Protein AF-A0A1G7JX20-F1 (afdb_monomer_lite)

Secondary structure (DSSP, 8-state):
---TTS--TTTT--EETTEE-EEETTTEEEETTEEEEE----SS---EEEEEEE-SSHHHHHHHHHTTS----TT-EEEEEEEEETTEEEEEEEEE-TT-GGG-EEEEEEEEETTTTEEEEEEE---GGGT----HHHHHHHHHHHH--

Sequence (149 aa):
MLDVRSECPLVDEGTTAGAEVEQSAAGAVRLGNRIPTAICQFFPPVPADLVVSQAEDEADYAELKVTSGAVRQVGNVQTEQEVEVGDLTVLVVRVEYPTNPAAGVDYRARLLDDEALGRVTLKVADAEERDLDYDEQAAAEDLVALLAD

Radius of gyration: 16.7 Å; chains: 1; bounding box: 37×40×38 Å

Organism: NCBI:txid1550231

Structure (mmCIF, N/CA/C/O backbone):
data_AF-A0A1G7JX20-F1
#
_entry.id   AF-A0A1G7JX20-F1
#
loop_
_atom_site.group_PDB
_atom_site.id
_atom_site.type_symbol
_atom_site.label_atom_id
_atom_site.label_alt_id
_atom_site.label_comp_id
_atom_site.label_asym_id
_atom_site.label_entity_id
_atom_site.label_seq_id
_atom_site.pdbx_PDB_ins_code
_atom_site.Cartn_x
_atom_site.Cartn_y
_atom_site.Cartn_z
_atom_site.occupancy
_atom_site.B_iso_or_equiv
_atom_site.auth_seq_id
_atom_site.auth_comp_id
_atom_site.auth_asym_id
_atom_site.auth_atom_id
_atom_site.pdbx_PDB_model_num
ATOM 1 N N . MET A 1 1 ? -3.838 -8.556 -14.649 1.00 30.88 1 MET A N 1
ATOM 2 C CA . MET A 1 1 ? -4.786 -9.385 -13.869 1.00 30.88 1 MET A CA 1
ATOM 3 C C . MET A 1 1 ? -4.032 -10.625 -13.418 1.00 30.88 1 MET A C 1
ATOM 5 O O . MET A 1 1 ? -3.746 -11.474 -14.254 1.00 30.88 1 MET A O 1
ATOM 9 N N . LEU A 1 2 ? -3.611 -10.672 -12.151 1.00 29.61 2 LEU A N 1
ATOM 10 C CA . LEU A 1 2 ? -3.020 -11.875 -11.560 1.00 29.61 2 LEU A CA 1
ATOM 11 C C . LEU A 1 2 ? -4.038 -13.015 -11.697 1.00 29.61 2 LEU A C 1
ATOM 13 O O . LEU A 1 2 ? -5.186 -12.877 -11.278 1.00 29.61 2 LEU A O 1
ATOM 17 N N . ASP A 1 3 ? -3.651 -14.107 -12.353 1.00 32.88 3 ASP A N 1
ATOM 18 C CA . ASP A 1 3 ? -4.482 -15.305 -12.450 1.00 32.88 3 ASP A CA 1
ATOM 19 C C . ASP A 1 3 ? -4.500 -15.980 -11.072 1.00 32.88 3 ASP A C 1
ATOM 21 O O . ASP A 1 3 ? -3.620 -16.765 -10.734 1.00 32.88 3 ASP A O 1
ATOM 25 N N . VAL A 1 4 ? -5.489 -15.628 -10.246 1.00 39.81 4 VAL A N 1
ATOM 26 C CA . VAL A 1 4 ? -5.668 -16.076 -8.847 1.00 39.81 4 VAL A CA 1
ATOM 27 C C 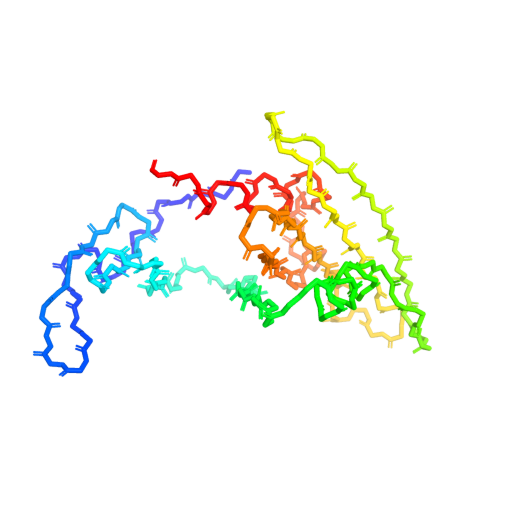. VAL A 1 4 ? -5.989 -17.584 -8.734 1.00 39.81 4 VAL A C 1
ATOM 29 O O . VAL A 1 4 ? -6.444 -18.056 -7.698 1.00 39.81 4 VAL A O 1
ATOM 32 N N . ARG A 1 5 ? -5.817 -18.364 -9.810 1.00 38.81 5 ARG A N 1
ATOM 33 C CA . ARG A 1 5 ? -6.245 -19.769 -9.905 1.00 38.81 5 ARG A CA 1
ATOM 34 C C . ARG A 1 5 ? -5.145 -20.804 -9.705 1.00 38.81 5 ARG A C 1
ATOM 36 O O . ARG A 1 5 ? -5.413 -21.990 -9.879 1.00 38.81 5 ARG A O 1
ATOM 43 N N . SER A 1 6 ? -3.933 -20.425 -9.316 1.00 43.69 6 SER A N 1
ATOM 44 C CA . SER A 1 6 ? -3.041 -21.410 -8.697 1.00 43.69 6 SER A CA 1
ATOM 45 C C . SER A 1 6 ? -3.563 -21.693 -7.288 1.00 43.69 6 SER A C 1
ATOM 47 O O . SER A 1 6 ? -3.338 -20.922 -6.356 1.00 43.69 6 SER A O 1
ATOM 49 N N . GLU A 1 7 ? -4.337 -22.768 -7.178 1.00 47.12 7 GLU A N 1
ATOM 50 C CA . GLU A 1 7 ? -4.983 -23.249 -5.959 1.00 47.12 7 GLU A CA 1
ATOM 51 C C . GLU A 1 7 ? -3.998 -23.207 -4.782 1.00 47.12 7 GLU A C 1
ATOM 53 O O . GLU A 1 7 ? -2.938 -23.837 -4.809 1.00 47.12 7 GLU A O 1
ATOM 58 N N . CYS A 1 8 ? -4.322 -22.412 -3.759 1.00 47.94 8 CYS A N 1
ATOM 59 C CA . CYS A 1 8 ? -3.552 -22.393 -2.524 1.00 47.94 8 CYS A CA 1
ATOM 60 C C . CYS A 1 8 ? -3.518 -23.829 -1.965 1.00 47.94 8 CYS A C 1
ATOM 62 O O . CYS A 1 8 ? -4.576 -24.413 -1.734 1.00 47.94 8 CYS A O 1
ATOM 64 N N . PRO A 1 9 ? -2.335 -24.422 -1.716 1.00 42.28 9 PRO A N 1
ATOM 65 C CA . PRO A 1 9 ? -2.239 -25.811 -1.259 1.00 42.28 9 PRO A CA 1
ATOM 66 C C . PRO A 1 9 ? -2.835 -26.042 0.137 1.00 42.28 9 PRO A C 1
ATOM 68 O O . PRO A 1 9 ? -2.886 -27.182 0.588 1.00 42.28 9 PRO A O 1
ATOM 71 N N . LEU A 1 10 ? -3.256 -24.976 0.826 1.00 42.00 10 LEU A N 1
ATOM 72 C CA . LEU A 1 10 ? -3.906 -25.036 2.130 1.00 42.00 10 LEU A CA 1
ATOM 73 C C . LEU A 1 10 ? -5.423 -24.846 2.071 1.00 42.00 10 LEU A C 1
ATOM 75 O O . LEU A 1 10 ? -6.016 -24.967 3.130 1.00 42.00 10 LEU A O 1
ATOM 79 N N . VAL A 1 11 ? -6.045 -24.643 0.892 1.00 47.44 11 VAL A N 1
ATOM 80 C CA . VAL A 1 11 ? -7.511 -24.446 0.709 1.00 47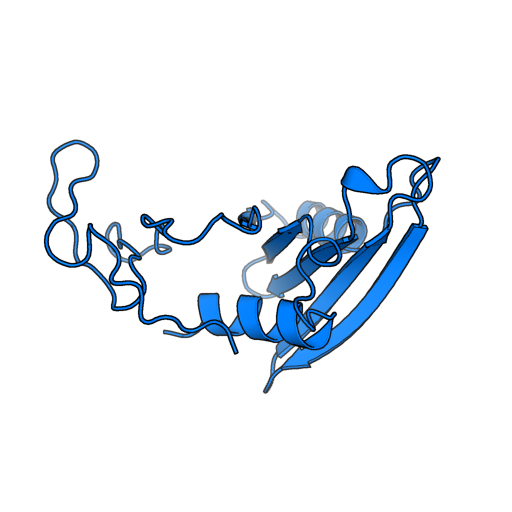.44 11 VAL A CA 1
ATOM 81 C C . VAL A 1 11 ? -8.357 -25.494 1.439 1.00 47.44 11 VAL A C 1
ATOM 83 O O . VAL A 1 11 ? -9.482 -25.206 1.846 1.00 47.44 11 VAL A O 1
ATOM 86 N N . ASP A 1 12 ? -7.805 -26.690 1.643 1.00 48.62 12 ASP A N 1
ATOM 87 C CA . ASP A 1 12 ? -8.524 -27.799 2.254 1.00 48.62 12 ASP A CA 1
ATOM 88 C C . ASP A 1 12 ? -8.232 -27.977 3.759 1.00 48.62 12 ASP A C 1
ATOM 90 O O . ASP A 1 12 ? -9.125 -28.405 4.488 1.00 48.62 12 ASP A O 1
ATOM 94 N N . GLU A 1 13 ? -7.042 -27.618 4.279 1.00 50.50 13 GLU A N 1
ATOM 95 C CA . GLU A 1 13 ? -6.682 -27.833 5.698 1.00 50.50 13 GLU A CA 1
ATOM 96 C C . GLU A 1 13 ? -5.709 -26.769 6.263 1.00 50.50 13 GLU A C 1
ATOM 98 O O . GLU A 1 13 ? -4.596 -26.589 5.770 1.00 50.50 13 GLU A O 1
ATOM 103 N N . GLY A 1 14 ? -6.101 -26.092 7.353 1.00 51.28 14 GLY A N 1
ATOM 104 C CA . GLY A 1 14 ? -5.279 -25.107 8.062 1.00 51.28 14 GLY A CA 1
ATOM 105 C C . GLY A 1 14 ? -5.287 -25.364 9.569 1.00 51.28 14 GLY A C 1
ATOM 106 O O . GLY A 1 14 ? -6.348 -25.504 10.174 1.00 51.28 14 GLY A O 1
ATOM 107 N N . THR A 1 15 ? -4.108 -25.417 10.193 1.00 49.25 15 THR A N 1
ATOM 108 C CA . THR A 1 15 ? -3.970 -25.533 11.655 1.00 49.25 15 THR A CA 1
ATOM 109 C C . THR A 1 15 ? -3.000 -24.487 12.192 1.00 49.25 15 THR A C 1
ATOM 111 O O . THR A 1 15 ? -1.846 -24.449 11.763 1.00 49.25 15 THR A O 1
ATOM 114 N N . THR A 1 16 ? -3.422 -23.704 13.189 1.00 43.41 16 THR A N 1
ATOM 115 C CA . THR A 1 16 ? -2.569 -22.723 13.886 1.00 43.41 16 THR A CA 1
ATOM 116 C C . THR A 1 16 ? -2.454 -23.112 15.354 1.00 43.41 16 THR A C 1
ATOM 118 O O . THR A 1 16 ? -3.460 -23.256 16.041 1.00 43.41 16 THR A O 1
ATOM 121 N N . ALA A 1 17 ? -1.228 -23.319 15.847 1.00 44.72 17 ALA A N 1
ATOM 122 C CA . ALA A 1 17 ? -0.961 -23.756 17.227 1.00 44.72 17 ALA A CA 1
ATOM 123 C C . ALA A 1 17 ? -1.757 -25.010 17.676 1.00 44.72 17 ALA A C 1
ATOM 125 O O . ALA A 1 17 ? -2.041 -25.180 18.860 1.00 44.72 17 ALA A O 1
ATOM 126 N N . GLY A 1 18 ? -2.103 -25.899 16.735 1.00 50.16 18 GLY A N 1
ATOM 127 C CA . GLY A 1 18 ? -2.851 -27.135 16.998 1.00 50.16 18 GLY A CA 1
ATOM 128 C C . GLY A 1 18 ? -4.378 -26.992 17.026 1.00 50.16 18 GLY A C 1
ATOM 129 O O . GLY A 1 18 ? -5.049 -27.970 17.342 1.00 50.16 18 GLY A O 1
ATOM 130 N N . ALA A 1 19 ? -4.927 -25.818 16.699 1.00 46.19 19 ALA A N 1
ATOM 131 C CA . ALA A 1 19 ? -6.363 -25.606 16.519 1.00 46.19 19 ALA A CA 1
ATOM 132 C C . ALA A 1 19 ? -6.731 -25.537 15.028 1.00 46.19 19 ALA A C 1
ATOM 134 O O . ALA A 1 19 ? -6.011 -24.915 14.241 1.00 46.19 19 ALA A O 1
ATOM 135 N N . GLU A 1 20 ? -7.852 -26.163 14.665 1.00 53.62 20 GLU A N 1
ATOM 136 C CA . GLU A 1 20 ? -8.494 -26.005 13.356 1.00 53.62 20 GLU A CA 1
ATOM 137 C C . GLU A 1 20 ? -9.068 -24.593 13.224 1.00 53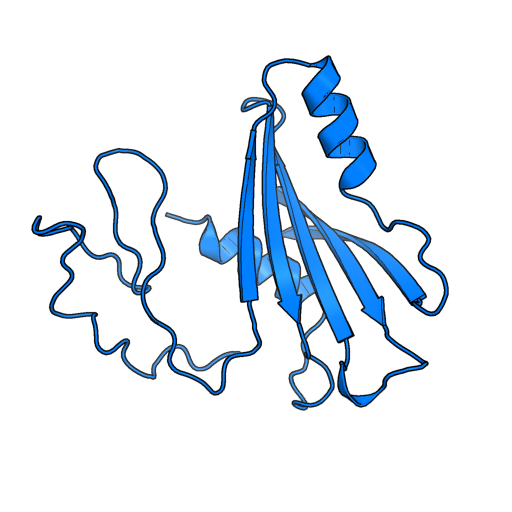.62 20 GLU A C 1
ATOM 139 O O . GLU A 1 20 ? -9.516 -23.987 14.202 1.00 53.62 20 GLU A O 1
ATOM 144 N N . VAL A 1 21 ? -9.034 -24.058 12.012 1.00 56.00 21 VAL A N 1
ATOM 145 C CA . VAL A 1 21 ? -9.370 -22.666 11.726 1.00 56.00 21 VAL A CA 1
ATOM 146 C C . VAL A 1 21 ? -10.203 -22.579 10.452 1.00 56.00 21 VAL A C 1
ATOM 148 O O . VAL A 1 21 ? -9.951 -23.299 9.487 1.00 56.00 21 VAL A O 1
ATOM 151 N N . GLU A 1 22 ? -11.208 -21.700 10.458 1.00 52.94 22 GLU A N 1
ATOM 152 C CA . GLU A 1 22 ? -12.063 -21.472 9.293 1.00 52.94 22 GLU A CA 1
ATOM 153 C C . GLU A 1 22 ? -11.286 -20.737 8.201 1.00 52.94 22 GLU A C 1
ATOM 155 O O . GLU A 1 22 ? -10.664 -19.693 8.439 1.00 52.94 22 GLU A O 1
ATOM 160 N N . GLN A 1 23 ? -11.338 -21.302 6.998 1.00 53.28 23 GLN A N 1
ATOM 161 C CA . GLN A 1 23 ? -10.672 -20.763 5.825 1.00 53.28 23 GLN A CA 1
ATOM 162 C C . GLN A 1 23 ? -11.606 -19.864 5.020 1.00 53.28 23 GLN A C 1
ATOM 164 O O . GLN A 1 23 ? -12.780 -20.187 4.831 1.00 53.28 23 GLN A O 1
ATOM 169 N N . SER A 1 24 ? -11.075 -18.756 4.505 1.00 53.16 24 SER A N 1
ATOM 170 C CA . SER A 1 24 ? -11.730 -17.953 3.473 1.00 53.16 24 SER A CA 1
ATOM 171 C C . SER A 1 24 ? -11.142 -18.245 2.089 1.00 53.16 24 SER A C 1
ATOM 173 O O . SER A 1 24 ? -10.035 -18.770 1.955 1.00 53.16 24 SER A O 1
ATOM 175 N N . ALA A 1 25 ? -11.883 -17.872 1.042 1.00 50.00 25 ALA A N 1
ATOM 176 C CA . ALA A 1 25 ? -11.592 -18.198 -0.358 1.00 50.00 25 ALA A CA 1
ATOM 177 C C . ALA A 1 25 ? -10.218 -17.719 -0.884 1.00 50.00 25 ALA A C 1
ATOM 179 O O . ALA A 1 25 ? -9.813 -18.128 -1.968 1.00 50.00 25 ALA A O 1
ATOM 180 N N . ALA A 1 26 ? -9.497 -16.884 -0.129 1.00 51.84 26 ALA A N 1
ATOM 181 C CA . ALA A 1 26 ? -8.194 -16.327 -0.494 1.00 51.84 26 ALA A CA 1
ATOM 182 C C . ALA A 1 26 ? -7.000 -16.958 0.261 1.00 51.84 26 ALA A C 1
ATOM 184 O O . ALA A 1 26 ? -5.915 -16.382 0.274 1.00 51.84 26 ALA A O 1
ATOM 185 N N . GLY A 1 27 ? -7.174 -18.104 0.935 1.00 50.19 27 GLY A N 1
ATOM 186 C CA . GLY A 1 27 ? -6.114 -18.675 1.784 1.00 50.19 27 GLY A CA 1
ATOM 187 C C . GLY A 1 27 ? -5.873 -17.850 3.054 1.00 50.19 27 GLY A C 1
ATOM 188 O O . GLY A 1 27 ? -4.782 -17.858 3.624 1.00 50.19 27 GLY A O 1
ATOM 189 N N . ALA A 1 28 ? -6.889 -17.100 3.485 1.00 52.78 28 ALA A N 1
ATOM 190 C CA . ALA A 1 28 ? -6.894 -16.387 4.749 1.00 52.78 28 ALA A CA 1
ATOM 191 C C . ALA A 1 28 ? -7.552 -17.245 5.831 1.00 52.78 28 ALA A C 1
ATOM 193 O O . ALA A 1 28 ? -8.531 -17.953 5.607 1.00 52.78 28 ALA A O 1
ATOM 194 N N . VAL A 1 29 ? -6.994 -17.153 7.027 1.00 49.19 29 VAL A N 1
ATOM 195 C CA . VAL A 1 29 ? -7.373 -17.917 8.203 1.00 49.19 29 VAL A CA 1
ATOM 196 C C . VAL A 1 29 ? -7.842 -16.937 9.271 1.00 49.19 29 VAL A C 1
ATOM 198 O O . VAL A 1 29 ? -7.104 -16.019 9.636 1.00 49.19 29 VAL A O 1
ATOM 201 N N . ARG A 1 30 ? -9.058 -17.112 9.798 1.00 45.41 30 ARG A N 1
ATOM 202 C CA . ARG A 1 30 ? -9.580 -16.270 10.890 1.00 45.41 30 ARG A CA 1
ATOM 203 C C . ARG A 1 30 ? -9.343 -16.912 12.261 1.00 45.41 30 ARG A C 1
ATOM 205 O O . ARG A 1 30 ? -9.646 -18.081 12.479 1.00 45.41 30 ARG A O 1
ATOM 212 N N . LEU A 1 31 ? -8.840 -16.118 13.210 1.00 45.31 31 LEU A N 1
ATOM 213 C CA . LEU A 1 31 ? -8.732 -16.470 14.631 1.00 45.31 31 LEU A CA 1
ATOM 214 C C . LEU A 1 31 ? -9.847 -15.752 15.410 1.00 45.31 31 LEU A C 1
ATOM 216 O O . LEU A 1 31 ? -9.668 -14.645 15.920 1.00 45.31 31 LEU A O 1
ATOM 220 N N . GLY A 1 32 ? -11.029 -16.370 15.492 1.00 55.31 32 GLY A N 1
ATOM 221 C CA . GLY A 1 32 ? -12.217 -15.734 16.080 1.00 55.31 32 GLY A CA 1
ATOM 222 C C . GLY A 1 32 ? -12.692 -14.509 15.277 1.00 55.31 32 GLY A C 1
ATOM 223 O O . GLY A 1 32 ? -12.587 -14.490 14.057 1.00 55.31 32 GLY A O 1
ATOM 224 N N . ASN A 1 33 ? -13.201 -13.468 15.955 1.00 49.16 33 ASN A N 1
ATOM 225 C CA . ASN A 1 33 ? -13.751 -12.249 15.322 1.00 49.16 33 ASN A CA 1
ATOM 226 C C . ASN A 1 33 ? -12.706 -11.149 15.025 1.00 49.16 33 ASN A C 1
ATOM 228 O O . ASN A 1 33 ? -13.067 -9.976 14.941 1.00 49.16 33 ASN A O 1
ATOM 232 N N . ARG A 1 34 ? -11.407 -11.460 14.942 1.00 44.94 34 ARG A N 1
ATOM 233 C CA . ARG A 1 34 ? -10.371 -10.450 14.656 1.00 44.94 34 ARG A CA 1
ATOM 234 C C . ARG A 1 34 ? -9.456 -10.896 13.514 1.00 44.94 34 ARG A C 1
ATOM 236 O O . ARG A 1 34 ? -9.114 -12.068 13.444 1.00 44.94 34 ARG A O 1
ATOM 243 N N . ILE A 1 35 ? -9.145 -9.910 12.660 1.00 41.22 35 ILE A N 1
ATOM 244 C CA . ILE A 1 35 ? -8.226 -9.812 11.503 1.00 41.22 35 ILE A CA 1
ATOM 245 C C . ILE A 1 35 ? -7.753 -11.151 10.882 1.00 41.22 35 ILE A C 1
ATOM 247 O O . ILE A 1 35 ? -7.089 -11.937 11.559 1.00 41.22 35 ILE A O 1
ATOM 251 N N . PRO A 1 36 ? -8.006 -11.400 9.579 1.00 50.72 36 PRO A N 1
ATOM 252 C CA . PRO A 1 36 ? -7.525 -12.605 8.904 1.00 50.72 36 PRO A CA 1
ATOM 253 C C . PRO A 1 36 ? -5.987 -12.662 8.837 1.00 50.72 36 PRO A C 1
ATOM 255 O O . PRO A 1 36 ? -5.326 -11.687 8.491 1.00 50.72 36 PRO A O 1
ATOM 258 N N . THR A 1 37 ? -5.414 -13.829 9.138 1.00 46.25 37 THR A N 1
ATOM 259 C CA . THR A 1 37 ? -4.013 -14.176 8.849 1.00 46.25 37 THR A CA 1
ATOM 260 C C . THR A 1 37 ? -3.956 -14.831 7.470 1.00 46.25 37 THR A C 1
ATOM 262 O O . THR A 1 37 ? -4.542 -15.892 7.286 1.00 46.25 37 THR A O 1
ATOM 265 N N . ALA A 1 38 ? -3.275 -14.235 6.491 1.00 48.56 38 ALA A N 1
ATOM 266 C CA . ALA A 1 38 ? -3.087 -14.857 5.178 1.00 48.56 38 ALA A CA 1
ATOM 267 C C . ALA A 1 38 ? -2.010 -15.954 5.251 1.00 48.56 38 ALA A C 1
ATOM 269 O O . ALA A 1 38 ? -0.872 -15.678 5.629 1.00 48.56 38 ALA A O 1
ATOM 270 N N . ILE A 1 39 ? -2.354 -17.195 4.895 1.00 53.97 39 ILE A N 1
ATOM 271 C CA . ILE A 1 39 ? -1.413 -18.316 4.793 1.00 53.97 39 ILE A CA 1
ATOM 272 C C . ILE A 1 39 ? -1.638 -19.015 3.451 1.00 53.97 39 ILE A C 1
ATOM 274 O O . ILE A 1 39 ? -2.304 -20.038 3.387 1.00 53.97 39 ILE A O 1
ATOM 278 N N . CYS A 1 40 ? -1.071 -18.460 2.376 1.00 44.50 40 CYS A N 1
ATOM 279 C CA . CYS A 1 40 ? -0.685 -19.217 1.181 1.00 44.50 40 CYS A CA 1
ATOM 280 C C . CYS A 1 40 ? 0.056 -18.338 0.165 1.00 44.50 40 CYS A C 1
ATOM 282 O O . CYS A 1 40 ? -0.530 -17.468 -0.470 1.00 44.50 40 CYS A O 1
ATOM 284 N N . GLN A 1 41 ? 1.346 -18.618 -0.027 1.00 41.12 41 GLN A N 1
ATOM 285 C CA . GLN A 1 41 ? 2.137 -18.152 -1.167 1.00 41.12 41 GLN A CA 1
ATOM 286 C C . GLN A 1 41 ? 2.173 -19.252 -2.231 1.00 41.12 41 GLN A C 1
ATOM 288 O O . GLN A 1 41 ? 2.684 -20.334 -1.949 1.00 41.12 41 GLN A O 1
ATOM 293 N N . PHE A 1 42 ? 1.694 -18.976 -3.450 1.00 36.53 42 PHE A N 1
ATOM 294 C CA . PHE A 1 42 ? 2.035 -19.777 -4.633 1.00 36.53 42 PHE A CA 1
ATOM 295 C C . PHE A 1 42 ? 1.974 -18.963 -5.938 1.00 36.53 42 PHE A C 1
ATOM 297 O O . PHE A 1 42 ? 1.037 -19.058 -6.704 1.00 36.53 42 PHE A O 1
ATOM 304 N N . PHE A 1 43 ? 3.013 -18.168 -6.173 1.00 39.84 43 PHE A N 1
ATOM 305 C CA . PHE A 1 43 ? 3.597 -17.721 -7.457 1.00 39.84 43 PHE A CA 1
ATOM 306 C C . PHE A 1 43 ? 5.041 -17.301 -7.114 1.00 39.84 43 PHE A C 1
ATOM 308 O O . PHE A 1 43 ? 5.280 -17.159 -5.915 1.00 39.84 43 PHE A O 1
ATOM 315 N N . PRO A 1 44 ? 6.034 -17.167 -8.029 1.00 39.12 44 PRO A N 1
ATOM 316 C CA . PRO A 1 44 ? 7.365 -16.697 -7.615 1.00 39.12 44 PRO A CA 1
ATOM 317 C C . PRO A 1 44 ? 7.148 -15.319 -6.983 1.00 39.12 44 PRO A C 1
ATOM 319 O O . PRO A 1 44 ? 6.813 -14.394 -7.723 1.00 39.12 44 PRO A O 1
ATOM 322 N N . PRO A 1 45 ? 7.126 -15.203 -5.641 1.00 52.22 45 PRO A N 1
ATOM 323 C CA . PRO A 1 45 ? 6.223 -14.241 -5.046 1.00 52.22 45 PRO A CA 1
ATOM 324 C C . PRO A 1 45 ? 6.834 -12.884 -5.309 1.00 52.22 45 PRO A C 1
ATOM 326 O O . PRO A 1 45 ? 7.992 -12.666 -4.960 1.00 52.22 45 PRO A O 1
ATOM 329 N N . VAL A 1 46 ? 6.066 -11.993 -5.932 1.00 54.84 46 VAL A N 1
ATOM 330 C CA . VAL A 1 46 ? 6.298 -10.568 -5.729 1.00 54.84 46 VAL A CA 1
ATOM 331 C C . VAL A 1 46 ? 6.232 -10.412 -4.209 1.00 54.84 46 VAL A C 1
ATOM 333 O O . VAL A 1 46 ? 5.182 -10.727 -3.637 1.00 54.84 46 VAL A O 1
ATOM 336 N N . PRO A 1 47 ? 7.354 -10.132 -3.522 1.00 65.88 47 PRO A N 1
ATOM 337 C CA . PRO A 1 47 ? 7.364 -10.155 -2.075 1.00 65.88 47 PRO A CA 1
ATOM 338 C C . PRO A 1 47 ? 6.412 -9.064 -1.602 1.00 65.88 47 PRO A C 1
ATOM 340 O O . PRO A 1 47 ? 6.663 -7.876 -1.815 1.00 65.88 47 PRO A O 1
ATOM 343 N N . ALA A 1 48 ? 5.293 -9.496 -1.025 1.00 70.19 48 ALA A N 1
ATOM 344 C CA . ALA A 1 48 ? 4.258 -8.616 -0.534 1.00 70.19 48 ALA A CA 1
ATOM 345 C C . ALA A 1 48 ? 4.120 -8.768 0.979 1.00 70.19 48 ALA A C 1
ATOM 347 O O . ALA A 1 48 ? 3.956 -9.880 1.483 1.00 70.19 48 ALA A O 1
ATOM 348 N N . ASP A 1 49 ? 4.170 -7.643 1.688 1.00 74.00 49 ASP A N 1
ATOM 349 C CA . ASP A 1 49 ? 4.012 -7.579 3.138 1.00 74.00 49 ASP A CA 1
ATOM 350 C C . ASP A 1 49 ? 2.781 -6.739 3.480 1.00 74.00 49 ASP A C 1
ATOM 352 O O . ASP A 1 49 ? 2.702 -5.567 3.102 1.00 74.00 49 ASP A O 1
ATOM 356 N N . LEU A 1 50 ? 1.857 -7.308 4.257 1.00 74.81 50 LEU A N 1
ATOM 357 C CA . LEU A 1 50 ? 0.741 -6.572 4.847 1.00 74.81 50 LEU A CA 1
ATOM 358 C C . LEU A 1 50 ? 1.051 -6.264 6.315 1.00 74.81 50 LEU A C 1
ATOM 360 O O . LEU A 1 50 ? 1.296 -7.163 7.118 1.00 74.81 50 LEU A O 1
ATOM 364 N N . VAL A 1 51 ? 1.037 -4.984 6.675 1.00 77.56 51 VAL A N 1
ATOM 365 C CA . VAL A 1 51 ? 1.336 -4.510 8.029 1.00 77.56 51 VAL A CA 1
ATOM 366 C C . VAL A 1 51 ? 0.172 -3.682 8.546 1.00 77.56 51 VAL A C 1
ATOM 368 O O . VAL A 1 51 ? -0.218 -2.699 7.921 1.00 77.56 51 VAL A O 1
ATOM 371 N N . VAL A 1 52 ? -0.332 -4.042 9.724 1.00 78.94 52 VAL A N 1
ATOM 372 C CA . VAL A 1 52 ? -1.326 -3.258 10.461 1.00 78.94 52 VAL A CA 1
ATOM 373 C C . VAL A 1 52 ? -0.626 -2.559 11.622 1.00 78.94 52 VAL A C 1
ATOM 375 O O . VAL A 1 52 ? 0.108 -3.183 12.386 1.00 78.94 52 VAL A O 1
ATOM 378 N N . SER A 1 53 ? -0.814 -1.250 11.734 1.00 78.88 53 SER A N 1
ATOM 379 C CA . SER A 1 53 ? -0.328 -0.423 12.839 1.00 78.88 53 SER A CA 1
ATOM 380 C C . SER A 1 53 ? -1.523 0.247 13.505 1.00 78.88 53 SER A C 1
ATOM 382 O O . SER A 1 53 ? -2.373 0.794 12.810 1.00 78.88 53 SER A O 1
ATOM 384 N N . GLN A 1 54 ? -1.583 0.216 14.831 1.00 77.50 54 GLN A N 1
ATOM 385 C CA . GLN A 1 54 ? -2.616 0.888 15.615 1.00 77.50 54 GLN A CA 1
ATOM 386 C C . GLN A 1 54 ? -1.932 1.830 16.601 1.00 77.50 54 GLN A C 1
ATOM 388 O O . GLN A 1 54 ? -0.964 1.427 17.246 1.00 77.50 54 GLN A O 1
ATOM 393 N N . ALA A 1 55 ? -2.403 3.070 16.675 1.00 77.00 55 ALA A N 1
ATOM 394 C CA . ALA A 1 55 ? -1.933 4.044 17.650 1.00 77.00 55 ALA A CA 1
ATOM 395 C C . ALA A 1 55 ? -2.615 3.846 19.010 1.00 77.00 55 ALA A C 1
ATOM 397 O O . ALA A 1 55 ? -3.764 3.402 19.074 1.00 77.00 55 ALA A O 1
ATOM 398 N N . GLU A 1 56 ? -1.915 4.184 20.097 1.00 79.75 56 GLU A N 1
ATOM 399 C CA . GLU A 1 56 ? -2.493 4.148 21.446 1.00 79.75 56 GLU A CA 1
ATOM 400 C C . GLU A 1 56 ? -3.390 5.370 21.704 1.00 79.75 56 GLU A C 1
ATOM 402 O O . GLU A 1 56 ? -4.379 5.272 22.434 1.00 79.75 56 GLU A O 1
ATOM 407 N N . ASP A 1 57 ? -3.069 6.503 21.071 1.00 83.06 57 ASP A N 1
ATOM 408 C CA . ASP A 1 57 ? -3.809 7.758 21.167 1.00 83.06 57 ASP A CA 1
ATOM 409 C C . ASP A 1 57 ? -3.711 8.626 19.890 1.00 83.06 57 ASP A C 1
ATOM 411 O O . ASP A 1 57 ? -3.129 8.246 18.872 1.00 83.06 57 ASP A O 1
ATOM 415 N N . GLU A 1 58 ? -4.324 9.813 19.922 1.00 89.75 58 GLU A N 1
ATOM 416 C CA . GLU A 1 58 ? -4.335 10.752 18.792 1.00 89.75 58 GLU A CA 1
ATOM 417 C C . GLU A 1 58 ? -2.944 11.305 18.436 1.00 89.75 58 GLU A C 1
ATOM 419 O O . GLU A 1 58 ? -2.701 11.646 17.275 1.00 89.75 58 GLU A O 1
ATOM 424 N N . ALA A 1 59 ? -2.032 11.419 19.407 1.00 93.25 59 ALA A N 1
ATOM 425 C CA . ALA A 1 59 ? -0.688 11.931 19.166 1.00 93.25 59 ALA A CA 1
ATOM 426 C C . ALA A 1 59 ? 0.152 10.889 18.417 1.00 93.25 59 ALA A C 1
ATOM 428 O O . ALA A 1 59 ? 0.770 11.214 17.400 1.00 93.25 59 ALA A O 1
ATOM 429 N N . ASP A 1 60 ? 0.081 9.633 18.854 1.00 82.00 60 ASP A N 1
ATOM 430 C CA . ASP A 1 60 ? 0.684 8.495 18.160 1.00 82.00 60 ASP A CA 1
ATOM 431 C C . ASP A 1 60 ? 0.085 8.318 16.757 1.00 82.00 60 ASP A C 1
ATOM 433 O O . ASP A 1 60 ? 0.788 8.029 15.783 1.00 82.00 60 ASP A O 1
ATOM 437 N N . TYR A 1 61 ? -1.221 8.551 16.612 1.00 86.56 61 TYR A N 1
ATOM 438 C CA . TYR A 1 61 ? -1.877 8.472 15.313 1.00 86.56 61 TYR A CA 1
ATOM 439 C C . TYR A 1 61 ? -1.418 9.581 14.361 1.00 86.56 61 TYR A C 1
ATOM 441 O O . TYR A 1 61 ? -1.187 9.331 13.174 1.00 86.56 61 TYR A O 1
ATOM 449 N N . ALA A 1 62 ? -1.205 10.800 14.863 1.00 90.88 62 ALA A N 1
ATOM 450 C CA . ALA A 1 62 ? -0.627 11.880 14.070 1.00 90.88 62 ALA A CA 1
ATOM 451 C C . ALA A 1 62 ? 0.784 11.524 13.563 1.00 90.88 62 ALA A C 1
ATOM 453 O O . ALA A 1 62 ? 1.113 11.818 12.410 1.00 90.88 62 ALA A O 1
ATOM 454 N N . GLU A 1 63 ? 1.598 10.834 14.369 1.00 88.75 63 GLU A N 1
ATOM 455 C CA . GLU A 1 63 ? 2.902 10.320 13.933 1.00 88.75 63 GLU A CA 1
ATOM 456 C C . GLU A 1 63 ? 2.759 9.237 12.847 1.00 88.75 63 GLU A C 1
ATOM 458 O O . GLU A 1 63 ? 3.469 9.264 11.831 1.00 88.75 63 GLU A O 1
ATOM 463 N N . LEU A 1 64 ? 1.797 8.319 12.990 1.00 82.81 64 LEU A N 1
ATOM 464 C CA . LEU A 1 64 ? 1.491 7.331 11.950 1.00 82.81 64 LEU A CA 1
ATOM 465 C C . LEU A 1 64 ? 1.094 7.995 10.626 1.00 82.81 64 LEU A C 1
ATOM 467 O O . LEU A 1 64 ? 1.583 7.572 9.574 1.00 82.81 64 LEU A O 1
ATOM 471 N N . LYS A 1 65 ? 0.270 9.051 10.653 1.00 87.25 65 LYS A N 1
ATOM 472 C CA . LYS A 1 65 ? -0.090 9.820 9.449 1.00 87.25 65 LYS A CA 1
ATOM 473 C C . LYS A 1 65 ? 1.143 10.425 8.782 1.00 87.25 65 LYS A C 1
ATOM 475 O O . LYS A 1 65 ? 1.363 10.206 7.594 1.00 87.25 65 LYS A O 1
ATOM 480 N N . VAL A 1 66 ? 1.994 11.111 9.547 1.00 88.75 66 VAL A N 1
ATOM 481 C CA . VAL A 1 66 ? 3.214 11.753 9.021 1.00 88.75 66 VAL A CA 1
ATOM 482 C C . VAL A 1 66 ? 4.174 10.731 8.404 1.00 88.75 66 VAL A C 1
ATOM 484 O O . VAL A 1 66 ? 4.756 10.979 7.351 1.00 88.75 66 VAL A O 1
ATOM 487 N N . THR A 1 67 ? 4.317 9.555 9.016 1.00 86.94 67 THR A N 1
ATOM 488 C CA . THR A 1 67 ? 5.214 8.492 8.523 1.00 86.94 67 THR A CA 1
ATOM 489 C C . THR A 1 67 ? 4.625 7.655 7.380 1.00 86.94 67 THR A C 1
ATOM 491 O O . THR A 1 67 ? 5.278 6.729 6.885 1.00 86.94 67 THR A O 1
ATOM 494 N N . SER A 1 68 ? 3.399 7.957 6.944 1.00 85.94 68 SER A N 1
ATOM 495 C CA . SER A 1 68 ? 2.740 7.260 5.834 1.00 85.94 68 SER A CA 1
ATOM 496 C C . SER A 1 68 ? 3.153 7.787 4.459 1.00 85.94 68 SER A C 1
ATOM 498 O O . SER A 1 68 ? 3.060 7.043 3.489 1.00 85.94 68 SER A O 1
ATOM 500 N N . GLY A 1 69 ? 3.671 9.010 4.364 1.00 88.25 69 GLY A N 1
ATOM 501 C CA . GLY A 1 69 ? 4.183 9.567 3.109 1.00 88.25 69 GLY A CA 1
ATOM 502 C C . GLY A 1 69 ? 5.481 8.922 2.614 1.00 88.25 69 GLY A C 1
ATOM 503 O O . GLY A 1 69 ? 6.019 7.960 3.186 1.00 88.25 69 GLY A O 1
ATOM 504 N N . ALA A 1 70 ? 6.001 9.472 1.524 1.00 86.19 70 ALA A N 1
ATOM 505 C CA . ALA A 1 70 ? 7.368 9.265 1.095 1.00 86.19 70 ALA A CA 1
ATOM 506 C C . ALA A 1 70 ? 8.302 9.948 2.087 1.00 86.19 70 ALA A C 1
ATOM 508 O O . ALA A 1 70 ? 8.086 11.052 2.588 1.00 86.19 70 ALA A O 1
ATOM 509 N N . VAL A 1 71 ? 9.403 9.265 2.360 1.00 84.56 71 VAL A N 1
ATOM 510 C CA . VAL A 1 71 ? 10.427 9.766 3.265 1.00 84.56 71 VAL A CA 1
ATOM 511 C C . VAL A 1 71 ? 11.694 9.906 2.461 1.00 84.56 71 VAL A C 1
ATOM 513 O O . VAL A 1 71 ? 12.133 8.963 1.805 1.00 84.56 71 VAL A O 1
ATOM 516 N N . ARG A 1 72 ? 12.315 11.085 2.522 1.00 80.69 72 ARG A N 1
ATOM 517 C CA . ARG A 1 72 ? 13.571 11.329 1.818 1.00 80.69 72 ARG A CA 1
ATOM 518 C C . ARG A 1 72 ? 14.625 10.313 2.263 1.00 80.69 72 ARG A C 1
ATOM 520 O O . ARG A 1 72 ? 15.099 10.355 3.396 1.00 80.69 72 ARG A O 1
ATOM 527 N N . GLN A 1 73 ? 15.031 9.449 1.340 1.00 77.75 73 GLN A N 1
ATOM 528 C CA . GLN A 1 73 ? 16.085 8.459 1.538 1.00 77.75 73 GLN A CA 1
ATOM 529 C C . GLN A 1 73 ? 17.191 8.687 0.512 1.00 77.75 73 GLN A C 1
ATOM 531 O O . GLN A 1 73 ? 16.933 8.870 -0.675 1.00 77.75 73 GLN A O 1
ATOM 536 N N . VAL A 1 74 ? 18.441 8.728 0.975 1.00 81.94 74 VAL A N 1
ATOM 537 C CA . VAL A 1 74 ? 19.594 8.949 0.095 1.00 81.94 74 VAL A CA 1
ATOM 538 C C . VAL A 1 74 ? 19.742 7.754 -0.843 1.00 81.94 74 VAL A C 1
ATOM 540 O O . VAL A 1 74 ? 19.862 6.628 -0.377 1.00 81.94 74 VAL A O 1
ATOM 543 N N . GLY A 1 75 ? 19.772 8.015 -2.151 1.00 81.94 75 GLY A N 1
ATOM 544 C CA . GLY A 1 75 ? 19.981 6.989 -3.179 1.00 81.94 75 GLY A CA 1
ATOM 545 C C . GLY A 1 75 ? 18.705 6.396 -3.779 1.00 81.94 75 GLY A C 1
ATOM 546 O O . GLY A 1 75 ? 18.819 5.710 -4.789 1.00 81.94 75 GLY A O 1
ATOM 547 N N . ASN A 1 76 ? 17.529 6.718 -3.231 1.00 86.19 76 ASN A N 1
ATOM 548 C CA . ASN A 1 76 ? 16.232 6.251 -3.728 1.00 86.19 76 ASN A CA 1
ATOM 549 C C . ASN A 1 76 ? 15.420 7.436 -4.264 1.00 86.19 76 ASN A C 1
ATOM 551 O O . ASN A 1 76 ? 15.538 8.555 -3.754 1.00 86.19 76 ASN A O 1
ATOM 555 N N . VAL A 1 77 ? 14.571 7.189 -5.256 1.00 89.94 77 VAL A N 1
ATOM 556 C CA . VAL A 1 77 ? 13.575 8.161 -5.729 1.00 89.94 77 VAL A CA 1
ATOM 557 C C . VAL A 1 77 ? 12.218 7.702 -5.219 1.00 89.94 77 VAL A C 1
ATOM 559 O O . VAL A 1 77 ? 11.878 6.536 -5.364 1.00 89.94 77 VAL A O 1
ATOM 562 N N . GLN A 1 78 ? 11.469 8.594 -4.570 1.00 92.62 78 GLN A N 1
ATOM 563 C CA . GLN A 1 78 ? 10.135 8.280 -4.063 1.00 92.62 78 GLN A CA 1
ATOM 564 C C . GLN A 1 78 ? 9.122 9.284 -4.596 1.00 92.62 78 GLN A C 1
ATOM 566 O O . GLN A 1 78 ? 9.384 10.489 -4.568 1.00 92.62 78 GLN A O 1
ATOM 571 N N . THR A 1 79 ? 7.978 8.786 -5.046 1.00 93.00 79 THR A N 1
ATOM 572 C CA . THR A 1 79 ? 6.811 9.590 -5.416 1.00 93.00 79 THR A CA 1
ATOM 573 C C . THR A 1 79 ? 5.621 9.183 -4.562 1.00 93.00 79 THR A C 1
ATOM 575 O O . THR A 1 79 ? 5.529 8.043 -4.110 1.00 93.00 79 THR A O 1
ATOM 578 N N . GLU A 1 80 ? 4.734 10.140 -4.306 1.00 95.25 80 GLU A N 1
ATOM 579 C CA . GLU A 1 80 ? 3.508 9.942 -3.536 1.00 95.25 80 GLU A CA 1
ATOM 580 C C . GLU A 1 80 ? 2.307 10.245 -4.418 1.00 95.25 80 GLU A C 1
ATOM 582 O O . GLU A 1 80 ? 2.320 11.234 -5.158 1.00 95.25 80 GLU A O 1
ATOM 587 N N . GLN A 1 81 ? 1.268 9.426 -4.300 1.00 96.38 81 GLN A N 1
ATOM 588 C CA . GLN A 1 81 ? -0.002 9.641 -4.968 1.00 96.38 81 GLN A CA 1
ATOM 589 C C . GLN A 1 81 ? -1.151 9.160 -4.084 1.00 96.38 81 GLN A C 1
ATOM 591 O O . GLN A 1 81 ? -1.118 8.052 -3.556 1.00 96.38 81 GLN A O 1
ATOM 596 N N . GLU A 1 82 ? -2.181 9.987 -3.942 1.00 96.75 82 GLU A N 1
ATOM 597 C CA . GLU A 1 82 ? -3.470 9.549 -3.411 1.00 96.75 82 GLU A CA 1
ATOM 598 C C . GLU A 1 82 ? -4.286 8.931 -4.549 1.00 96.75 82 GLU A C 1
ATOM 600 O O . GLU A 1 82 ? -4.411 9.513 -5.629 1.00 96.75 82 GLU A O 1
ATOM 605 N N . VAL A 1 83 ? -4.805 7.732 -4.310 1.00 96.50 83 VAL A N 1
ATOM 606 C CA . VAL A 1 83 ? -5.570 6.940 -5.270 1.00 96.50 83 VAL A CA 1
ATOM 607 C C . VAL A 1 83 ? -6.940 6.645 -4.673 1.00 96.50 83 VAL A C 1
ATOM 609 O O . VAL A 1 83 ? -7.041 6.128 -3.561 1.00 96.50 83 VAL A O 1
ATOM 612 N N . GLU A 1 84 ? -7.998 6.973 -5.407 1.00 96.31 84 GLU A N 1
ATOM 613 C CA . GLU A 1 84 ? -9.373 6.661 -5.015 1.00 96.31 84 GLU A CA 1
ATOM 614 C C . GLU A 1 84 ? -9.764 5.268 -5.528 1.00 96.31 84 GLU A C 1
ATOM 616 O O . GLU A 1 84 ? -9.686 4.987 -6.726 1.00 96.31 84 GLU A O 1
ATOM 621 N N . VAL A 1 85 ? -10.208 4.395 -4.622 1.00 87.31 85 VAL A N 1
ATOM 622 C CA . VAL A 1 85 ? -10.721 3.056 -4.937 1.00 87.31 85 VAL A CA 1
ATOM 623 C C . VAL A 1 85 ? -12.071 2.888 -4.246 1.00 87.31 85 VAL A C 1
ATOM 625 O O . VAL A 1 85 ? -12.158 2.647 -3.041 1.00 87.31 85 VAL A O 1
ATOM 628 N N . GLY A 1 86 ? -13.149 3.047 -5.014 1.00 91.19 86 GLY A N 1
ATOM 629 C CA . GLY A 1 86 ? -14.491 3.153 -4.443 1.00 91.19 86 GLY A CA 1
ATOM 630 C C . GLY A 1 86 ? -14.606 4.399 -3.560 1.00 91.19 86 GLY A C 1
ATOM 631 O O . GLY A 1 86 ? -14.296 5.496 -4.014 1.00 91.19 86 GLY A O 1
ATOM 632 N N . ASP A 1 87 ? -15.026 4.215 -2.308 1.00 87.56 87 ASP A N 1
ATOM 633 C CA . ASP A 1 87 ? -15.163 5.295 -1.317 1.00 87.56 87 ASP A CA 1
ATOM 634 C C . ASP A 1 87 ? -13.903 5.484 -0.447 1.00 87.56 87 ASP A C 1
ATOM 636 O O . ASP A 1 87 ? -13.905 6.280 0.492 1.00 87.56 87 ASP A O 1
ATOM 640 N N . LEU A 1 88 ? -12.831 4.730 -0.719 1.00 86.38 88 LEU A N 1
ATOM 641 C CA . LEU A 1 88 ? -11.592 4.764 0.053 1.00 86.38 88 LEU A CA 1
ATOM 642 C C . LEU A 1 88 ? -10.509 5.548 -0.690 1.00 86.38 88 LEU A C 1
ATOM 644 O O . LEU A 1 88 ? -10.284 5.349 -1.884 1.00 86.38 88 LEU A O 1
ATOM 648 N N . THR A 1 89 ? -9.785 6.391 0.045 1.00 94.12 89 THR A N 1
ATOM 649 C CA . THR A 1 89 ? -8.574 7.059 -0.443 1.00 94.12 89 THR A CA 1
ATOM 650 C C . THR A 1 89 ? -7.347 6.338 0.101 1.00 94.12 89 THR A C 1
ATOM 652 O O . THR A 1 89 ? -7.125 6.285 1.311 1.00 94.12 89 THR A O 1
ATOM 655 N N . VAL A 1 90 ? -6.535 5.789 -0.797 1.00 92.88 90 VAL A N 1
ATOM 656 C CA . VAL A 1 90 ? -5.302 5.068 -0.478 1.00 92.88 90 VAL A CA 1
ATOM 657 C C . VAL A 1 90 ? -4.103 5.930 -0.849 1.00 92.88 90 VAL A C 1
ATOM 659 O O . VAL A 1 90 ? -3.978 6.380 -1.984 1.00 92.88 90 VAL A O 1
ATOM 662 N N . LEU A 1 91 ? -3.179 6.130 0.088 1.00 96.69 91 LEU A N 1
ATOM 663 C CA . LEU A 1 91 ? -1.903 6.784 -0.189 1.00 96.69 91 LEU A CA 1
ATOM 664 C C . LEU A 1 91 ? -0.897 5.749 -0.688 1.00 96.69 91 LEU A C 1
ATOM 666 O O . LEU A 1 91 ? -0.501 4.848 0.055 1.00 96.69 91 LEU A O 1
ATOM 670 N N . VAL A 1 92 ? -0.441 5.899 -1.924 1.00 95.31 92 VAL A N 1
ATOM 671 C CA . VAL A 1 92 ? 0.546 5.018 -2.539 1.00 95.31 92 VAL A CA 1
ATOM 672 C C . VAL A 1 92 ? 1.877 5.738 -2.664 1.00 95.31 92 VAL A C 1
ATOM 674 O O . VAL A 1 92 ? 1.967 6.851 -3.177 1.00 95.31 92 VAL A O 1
ATOM 677 N N . VAL A 1 93 ? 2.932 5.086 -2.180 1.00 95.44 93 VAL A N 1
ATOM 678 C CA . VAL A 1 93 ? 4.309 5.544 -2.360 1.00 95.44 93 VAL A CA 1
ATOM 679 C C . VAL A 1 93 ? 5.035 4.584 -3.280 1.00 95.44 93 VAL A C 1
ATOM 681 O O . VAL A 1 93 ? 5.217 3.419 -2.921 1.00 95.44 93 VAL A O 1
ATOM 684 N N . ARG A 1 94 ? 5.482 5.089 -4.427 1.00 93.31 94 ARG A N 1
ATOM 685 C CA . ARG A 1 94 ? 6.346 4.368 -5.362 1.00 93.31 94 ARG A CA 1
ATOM 686 C C . ARG A 1 94 ? 7.800 4.683 -5.036 1.00 93.31 94 ARG A C 1
ATOM 688 O O . ARG A 1 94 ? 8.152 5.843 -4.822 1.00 93.31 94 ARG A O 1
ATOM 695 N N . VAL A 1 95 ? 8.640 3.657 -4.957 1.00 91.75 95 VAL A N 1
ATOM 696 C CA . VAL A 1 95 ? 10.065 3.760 -4.630 1.00 91.75 95 VAL A CA 1
ATOM 697 C C . VAL A 1 95 ? 10.878 3.120 -5.743 1.00 91.75 95 VAL A C 1
ATOM 699 O O . VAL A 1 95 ? 10.799 1.916 -5.959 1.00 91.75 95 VAL A O 1
ATOM 702 N N . GLU A 1 96 ? 11.700 3.920 -6.408 1.00 88.88 96 GLU A N 1
ATOM 703 C CA . GLU A 1 96 ? 12.702 3.439 -7.352 1.00 88.88 96 GLU A CA 1
ATOM 704 C C . GLU A 1 96 ? 14.081 3.386 -6.685 1.00 88.88 96 GLU A C 1
ATOM 706 O O . GLU A 1 96 ? 14.450 4.269 -5.892 1.00 88.88 96 GLU A O 1
ATOM 711 N N . TYR A 1 97 ? 14.887 2.402 -7.087 1.00 87.50 97 TYR A N 1
ATOM 712 C CA . TYR A 1 97 ? 16.254 2.199 -6.602 1.00 87.50 97 TYR A CA 1
ATOM 713 C C . TYR A 1 97 ? 17.301 2.390 -7.720 1.00 87.50 97 TYR A C 1
ATOM 715 O O . TYR A 1 97 ? 17.887 1.413 -8.189 1.00 87.50 97 TYR A O 1
ATOM 723 N N . PRO A 1 98 ? 17.628 3.635 -8.137 1.00 82.31 98 PRO A N 1
ATOM 724 C CA . PRO A 1 98 ? 18.566 3.886 -9.241 1.00 82.31 98 PRO A CA 1
ATOM 725 C C . PRO A 1 98 ? 19.950 3.245 -9.081 1.00 82.31 98 PRO A C 1
ATOM 727 O O . PRO A 1 98 ? 20.618 2.931 -10.064 1.00 82.31 98 PRO A O 1
ATOM 730 N N . THR A 1 99 ? 20.418 3.087 -7.842 1.00 81.31 99 THR A N 1
ATOM 731 C CA . THR A 1 99 ? 21.735 2.511 -7.529 1.00 81.31 99 THR A CA 1
ATOM 732 C C . THR A 1 99 ? 21.717 0.989 -7.396 1.00 81.31 99 THR A C 1
ATOM 734 O O . THR A 1 99 ? 22.787 0.383 -7.348 1.00 81.31 99 THR A O 1
ATOM 737 N N . ASN A 1 100 ? 20.534 0.370 -7.360 1.00 77.56 100 ASN A N 1
ATOM 738 C CA . ASN A 1 100 ? 20.346 -1.075 -7.343 1.00 77.56 100 ASN A CA 1
ATOM 739 C C . ASN A 1 100 ? 19.173 -1.471 -8.260 1.00 77.56 100 ASN A C 1
ATOM 741 O O . ASN A 1 100 ? 18.099 -1.795 -7.757 1.00 77.56 100 ASN A O 1
ATOM 745 N N . PRO A 1 101 ? 19.365 -1.468 -9.592 1.00 71.19 101 PRO A N 1
ATOM 746 C CA . PRO A 1 101 ? 18.297 -1.794 -10.541 1.00 71.19 101 PRO A CA 1
ATOM 747 C C . PRO A 1 101 ? 17.681 -3.184 -10.332 1.00 71.19 101 PRO A C 1
ATOM 749 O O . PRO A 1 101 ? 16.512 -3.373 -10.629 1.00 71.19 101 PRO A O 1
ATOM 752 N N . ALA A 1 102 ? 18.444 -4.125 -9.760 1.00 70.50 102 ALA A N 1
ATOM 753 C CA . ALA A 1 102 ? 17.970 -5.468 -9.418 1.00 70.50 102 ALA A CA 1
ATOM 754 C C . ALA A 1 102 ? 16.984 -5.506 -8.231 1.00 70.50 102 ALA A C 1
ATOM 756 O O . ALA A 1 102 ? 16.539 -6.575 -7.835 1.00 70.50 102 ALA A O 1
ATOM 757 N N . ALA A 1 103 ? 16.701 -4.363 -7.596 1.00 72.31 103 ALA A N 1
ATOM 758 C CA . ALA A 1 103 ? 15.608 -4.234 -6.632 1.00 72.31 103 ALA A CA 1
ATOM 759 C C . ALA A 1 103 ? 14.278 -3.829 -7.291 1.00 72.31 103 ALA A C 1
ATOM 761 O O . ALA A 1 103 ? 13.265 -3.775 -6.600 1.00 72.31 103 ALA A O 1
ATOM 762 N N . GLY A 1 104 ? 14.281 -3.507 -8.591 1.00 82.44 104 GLY A N 1
ATOM 763 C CA . GLY A 1 104 ? 13.094 -3.069 -9.313 1.00 82.44 104 GLY A CA 1
ATOM 764 C C . GLY A 1 104 ? 12.465 -1.809 -8.709 1.00 82.44 104 GLY A C 1
ATOM 765 O O . GLY A 1 104 ? 13.155 -0.844 -8.355 1.00 82.44 104 GLY A O 1
ATOM 766 N N . VAL A 1 105 ? 11.138 -1.838 -8.603 1.00 86.12 105 VAL A N 1
ATOM 767 C CA . VAL A 1 105 ? 10.316 -0.774 -8.020 1.00 86.12 105 VAL A CA 1
ATOM 768 C C . VAL A 1 105 ? 9.447 -1.359 -6.922 1.00 86.12 105 VAL A C 1
ATOM 770 O O . VAL A 1 105 ? 8.804 -2.390 -7.125 1.00 86.12 105 VAL A O 1
ATOM 773 N N . ASP A 1 106 ? 9.400 -0.665 -5.786 1.00 88.69 106 ASP A N 1
ATOM 774 C CA . ASP A 1 106 ? 8.486 -0.998 -4.700 1.00 88.69 106 ASP A CA 1
ATOM 775 C C . ASP A 1 106 ? 7.285 -0.054 -4.692 1.00 88.69 106 ASP A C 1
ATOM 777 O O . ASP A 1 106 ? 7.428 1.164 -4.812 1.00 88.69 106 ASP A O 1
ATOM 781 N N . TYR A 1 107 ? 6.116 -0.607 -4.403 1.00 90.62 107 TYR A N 1
ATOM 782 C CA . TYR A 1 107 ? 4.892 0.127 -4.118 1.00 90.62 107 TYR A CA 1
ATOM 783 C C . TYR A 1 107 ? 4.504 -0.066 -2.655 1.00 90.62 107 TYR A C 1
ATOM 785 O O . TYR A 1 107 ? 4.596 -1.159 -2.095 1.00 90.62 107 TYR A O 1
ATOM 793 N N . ARG A 1 108 ? 4.082 1.015 -2.000 1.00 92.81 108 ARG A N 1
ATOM 794 C CA . ARG A 1 108 ? 3.599 1.004 -0.615 1.00 92.81 108 ARG A CA 1
ATOM 795 C C . ARG A 1 108 ? 2.248 1.691 -0.550 1.00 92.81 108 ARG A C 1
ATOM 797 O O . ARG A 1 108 ? 2.193 2.908 -0.371 1.00 92.81 108 ARG A O 1
ATOM 804 N N . ALA A 1 109 ? 1.186 0.911 -0.689 1.00 89.81 109 ALA A N 1
ATOM 805 C CA . ALA A 1 109 ? -0.185 1.367 -0.530 1.00 89.81 109 ALA A CA 1
ATOM 806 C C . ALA A 1 109 ? -0.545 1.422 0.956 1.00 89.81 109 ALA A C 1
ATOM 808 O O . ALA A 1 109 ? -0.237 0.502 1.718 1.00 89.81 109 ALA A O 1
ATOM 809 N N . ARG A 1 110 ? -1.165 2.516 1.392 1.00 92.69 110 ARG A N 1
ATOM 810 C CA . ARG A 1 110 ? -1.511 2.755 2.791 1.00 92.69 110 ARG A CA 1
ATOM 811 C C . ARG A 1 110 ? -2.923 3.293 2.912 1.00 92.69 110 ARG A C 1
ATOM 813 O O . ARG A 1 110 ? -3.253 4.302 2.299 1.00 92.69 110 ARG A O 1
ATOM 820 N N . LEU A 1 111 ? -3.710 2.649 3.761 1.00 90.19 111 LEU A N 1
ATOM 821 C CA . LEU A 1 111 ? -5.035 3.105 4.149 1.00 90.19 111 LEU A CA 1
ATOM 822 C C . LEU A 1 111 ? -4.984 3.543 5.612 1.00 90.19 111 LEU A C 1
ATOM 824 O O . LEU A 1 111 ? -4.491 2.801 6.465 1.00 90.19 111 LEU A O 1
ATOM 828 N N . LEU A 1 112 ? -5.453 4.758 5.877 1.00 86.50 112 LEU A N 1
ATOM 829 C CA . LEU A 1 112 ? -5.580 5.326 7.215 1.00 86.50 112 LEU A CA 1
ATOM 830 C C . LEU A 1 112 ? -7.042 5.230 7.655 1.00 86.50 112 LEU A C 1
ATOM 832 O O . LEU A 1 112 ? -7.937 5.569 6.886 1.00 86.50 112 LEU A O 1
ATOM 836 N N . ASP A 1 113 ? -7.265 4.775 8.882 1.00 83.62 113 ASP A N 1
ATOM 837 C CA . ASP A 1 113 ? -8.581 4.685 9.508 1.00 83.62 113 ASP A CA 1
ATOM 838 C C . ASP A 1 113 ? -8.603 5.609 10.728 1.00 83.62 113 ASP A C 1
ATOM 840 O O . ASP A 1 113 ? -8.028 5.307 11.780 1.00 83.62 113 ASP A O 1
ATOM 844 N N . ASP A 1 114 ? -9.248 6.762 10.556 1.00 83.19 114 ASP A N 1
ATOM 845 C CA . ASP A 1 114 ? -9.357 7.792 11.586 1.00 83.19 114 ASP A CA 1
ATOM 846 C C . ASP A 1 114 ? -10.221 7.353 12.773 1.00 83.19 114 ASP A C 1
ATOM 848 O O . ASP A 1 114 ? -9.975 7.798 13.892 1.00 83.19 114 ASP A O 1
ATOM 852 N N . GLU A 1 115 ? -11.202 6.472 12.559 1.00 78.50 115 GLU A N 1
ATOM 853 C CA . GLU A 1 115 ? -12.071 5.978 13.630 1.00 78.50 115 GLU A CA 1
ATOM 854 C C . GLU A 1 115 ? -11.349 4.933 14.485 1.00 78.50 115 GLU A C 1
ATOM 856 O O . GLU A 1 115 ? -11.480 4.924 15.711 1.00 78.50 115 GLU A O 1
ATOM 861 N N . ALA A 1 116 ? -10.553 4.072 13.847 1.00 77.19 116 ALA A N 1
ATOM 862 C CA . ALA A 1 116 ? -9.774 3.036 14.521 1.00 77.19 116 ALA A CA 1
ATOM 863 C C . ALA A 1 116 ? -8.388 3.504 15.006 1.00 77.19 116 ALA A C 1
ATOM 865 O O . ALA A 1 116 ? -7.681 2.715 15.646 1.00 77.19 116 ALA A O 1
ATOM 866 N N . LEU A 1 117 ? -7.992 4.747 14.694 1.00 81.44 117 LEU A N 1
ATOM 867 C CA . LEU A 1 117 ? -6.634 5.280 14.885 1.00 81.44 117 LEU A CA 1
ATOM 868 C C . LEU A 1 117 ? -5.571 4.339 14.287 1.00 81.44 117 LEU A C 1
ATOM 870 O O . LEU A 1 117 ? -4.546 4.021 14.901 1.00 81.44 117 LEU A O 1
ATOM 874 N N . GLY A 1 118 ? -5.866 3.824 13.094 1.00 79.12 118 GLY A N 1
ATOM 875 C CA . GLY A 1 118 ? -5.169 2.700 12.486 1.00 79.12 118 GLY A CA 1
ATOM 876 C C . GLY A 1 118 ? -4.572 3.019 11.123 1.00 79.12 118 GLY A C 1
ATOM 877 O O . GLY A 1 118 ? -4.992 3.927 10.411 1.00 79.12 118 GLY A O 1
ATOM 878 N N . ARG A 1 119 ? -3.580 2.223 10.734 1.00 84.25 119 ARG A N 1
ATOM 879 C CA . ARG A 1 119 ? -3.011 2.215 9.390 1.00 84.25 119 ARG A CA 1
ATOM 880 C C . ARG A 1 119 ? -2.821 0.788 8.917 1.00 84.25 119 ARG A C 1
ATOM 882 O O . ARG A 1 119 ? -2.145 0.003 9.581 1.00 84.25 119 ARG A O 1
ATOM 889 N N . VAL A 1 120 ? -3.303 0.494 7.720 1.00 80.38 120 VAL A N 1
ATOM 890 C CA . VAL A 1 120 ? -2.942 -0.719 6.985 1.00 80.38 120 VAL A CA 1
ATOM 891 C C . VAL A 1 120 ? -1.966 -0.342 5.882 1.00 80.38 120 VAL A C 1
ATOM 893 O O . VAL A 1 120 ? -2.133 0.673 5.215 1.00 80.38 120 VAL A O 1
ATOM 896 N N . THR A 1 121 ? -0.898 -1.113 5.718 1.00 84.69 121 THR A N 1
ATOM 897 C CA . THR A 1 121 ? 0.108 -0.916 4.673 1.00 84.69 121 THR A CA 1
ATOM 898 C C . THR A 1 121 ? 0.305 -2.209 3.908 1.00 84.69 121 THR A C 1
ATOM 900 O O . THR A 1 121 ? 0.734 -3.194 4.502 1.00 84.69 121 THR A O 1
ATOM 903 N N . LEU A 1 122 ? 0.062 -2.178 2.603 1.00 84.50 122 LEU A N 1
ATOM 904 C CA . LEU A 1 122 ? 0.512 -3.201 1.671 1.00 84.50 122 LEU A CA 1
ATOM 905 C C . LEU A 1 122 ? 1.818 -2.723 1.034 1.00 84.50 122 LEU A C 1
ATOM 907 O O . LEU A 1 122 ? 1.875 -1.642 0.448 1.00 84.50 122 LEU A O 1
ATOM 911 N N . LYS A 1 123 ? 2.877 -3.515 1.166 1.00 87.31 123 LYS A N 1
ATOM 912 C CA . LYS A 1 123 ? 4.131 -3.321 0.437 1.00 87.31 123 LYS A CA 1
ATOM 913 C C . LYS A 1 123 ? 4.209 -4.374 -0.643 1.00 87.31 123 LYS A C 1
ATOM 915 O O . LYS A 1 123 ? 3.994 -5.535 -0.331 1.00 87.31 123 LYS A O 1
ATOM 920 N N . VAL A 1 124 ? 4.557 -3.975 -1.853 1.00 83.62 124 VAL A N 1
ATOM 921 C CA . VAL A 1 124 ? 4.765 -4.858 -2.998 1.00 83.62 124 VAL A CA 1
ATOM 922 C C . VAL A 1 124 ? 6.119 -4.499 -3.576 1.00 83.62 124 VAL A C 1
ATOM 924 O O . VAL A 1 124 ? 6.303 -3.372 -4.028 1.00 83.62 124 VAL A O 1
ATOM 927 N N . ALA A 1 125 ? 7.086 -5.403 -3.471 1.00 81.25 125 ALA A N 1
ATOM 928 C CA . ALA A 1 125 ? 8.452 -5.155 -3.916 1.00 81.25 125 ALA A CA 1
ATOM 929 C C . ALA A 1 125 ? 8.722 -5.743 -5.301 1.00 81.25 125 ALA A C 1
ATOM 931 O O . ALA A 1 125 ? 8.077 -6.713 -5.688 1.00 81.25 125 ALA A O 1
ATOM 932 N N . ASP A 1 126 ? 9.725 -5.215 -6.003 1.00 72.06 126 ASP A N 1
ATOM 933 C CA . ASP A 1 126 ? 10.257 -5.824 -7.230 1.00 72.06 126 ASP A CA 1
ATOM 934 C C . ASP A 1 126 ? 9.203 -6.015 -8.352 1.00 72.06 126 ASP A C 1
ATOM 936 O O . ASP A 1 126 ? 9.031 -7.094 -8.932 1.00 72.06 126 ASP A O 1
ATOM 940 N N . ALA A 1 127 ? 8.438 -4.951 -8.620 1.00 58.53 127 ALA A N 1
ATOM 941 C CA . ALA A 1 127 ? 7.348 -4.963 -9.595 1.00 58.53 127 ALA A CA 1
ATOM 942 C C . ALA A 1 127 ? 7.824 -4.835 -11.062 1.00 58.53 127 ALA A C 1
ATOM 944 O O . ALA A 1 127 ? 7.281 -5.507 -11.939 1.00 58.53 127 ALA A O 1
ATOM 945 N N . GLU A 1 128 ? 8.860 -4.026 -11.338 1.00 56.84 128 GLU A N 1
ATOM 946 C CA . GLU A 1 128 ? 9.331 -3.746 -12.712 1.00 56.84 128 GLU A CA 1
ATOM 947 C C . GLU A 1 128 ? 10.232 -4.839 -13.326 1.00 56.84 128 GLU A C 1
ATOM 949 O O . GLU A 1 128 ? 10.190 -5.012 -14.541 1.00 56.84 128 GLU A O 1
ATOM 954 N N . GLU A 1 129 ? 11.000 -5.636 -12.559 1.00 51.06 129 GLU A N 1
ATOM 955 C CA . GLU A 1 129 ? 11.793 -6.736 -13.165 1.00 51.06 129 GLU A CA 1
ATOM 956 C C . GLU A 1 129 ? 10.908 -7.826 -13.794 1.00 51.06 129 GLU A C 1
ATOM 958 O O . GLU A 1 129 ? 11.393 -8.664 -14.559 1.00 51.06 129 GLU A O 1
ATOM 963 N N . ARG A 1 130 ? 9.611 -7.84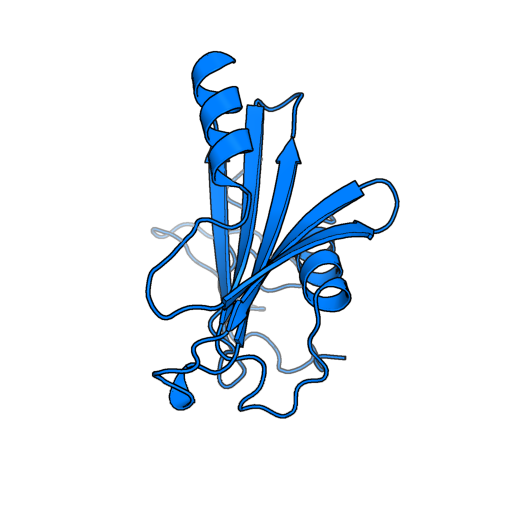3 -13.469 1.00 52.25 130 ARG A N 1
ATOM 964 C CA . ARG A 1 130 ? 8.697 -8.926 -13.838 1.00 52.25 130 ARG A CA 1
ATOM 965 C C . ARG A 1 130 ? 7.757 -8.613 -15.004 1.00 52.25 130 ARG A C 1
ATOM 967 O O . ARG A 1 130 ? 6.888 -9.443 -15.263 1.00 52.25 130 ARG A O 1
ATOM 974 N N . ASP A 1 131 ? 7.915 -7.476 -15.695 1.00 54.75 131 ASP A N 1
ATOM 975 C CA . ASP A 1 131 ? 6.991 -7.019 -16.761 1.00 54.75 131 ASP A CA 1
ATOM 976 C C . ASP A 1 131 ? 5.512 -7.093 -16.316 1.00 54.75 131 ASP A C 1
ATOM 978 O O . ASP A 1 131 ? 4.596 -7.377 -17.093 1.00 54.75 131 ASP A O 1
ATOM 982 N N . LEU A 1 132 ? 5.269 -6.895 -15.020 1.00 59.72 132 LEU A N 1
ATOM 98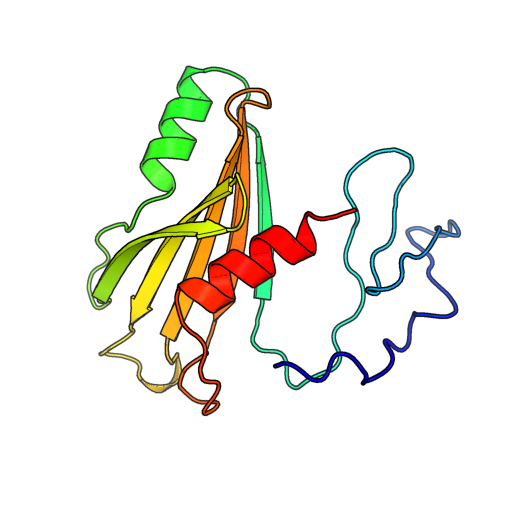3 C CA . LEU A 1 132 ? 3.928 -6.758 -14.486 1.00 59.72 132 LEU A CA 1
ATOM 984 C C . LEU A 1 132 ? 3.564 -5.296 -14.718 1.00 59.72 132 LEU A C 1
ATOM 986 O O . LEU A 1 132 ? 4.248 -4.423 -14.193 1.00 59.72 132 LEU A O 1
ATOM 990 N N . ASP A 1 133 ? 2.527 -5.024 -15.511 1.00 70.12 133 ASP A N 1
ATOM 991 C CA . ASP A 1 133 ? 1.899 -3.699 -15.614 1.00 70.12 133 ASP A CA 1
ATOM 992 C C . ASP A 1 133 ? 1.301 -3.322 -14.237 1.00 70.12 133 ASP A C 1
ATOM 994 O O . ASP A 1 133 ? 0.089 -3.381 -14.030 1.00 70.12 133 ASP A O 1
ATOM 998 N N . TYR A 1 134 ? 2.168 -3.061 -13.258 1.00 80.31 134 TYR A N 1
ATOM 999 C CA . TYR A 1 134 ? 1.850 -2.837 -11.858 1.00 80.31 134 TYR A CA 1
ATOM 1000 C C . TYR A 1 134 ? 2.204 -1.401 -11.509 1.00 80.31 134 TYR A C 1
ATOM 1002 O O . TYR A 1 134 ? 3.356 -0.984 -11.619 1.00 80.31 134 TYR A O 1
ATOM 1010 N N . ASP A 1 135 ? 1.191 -0.646 -11.117 1.00 87.38 135 ASP A N 1
ATOM 1011 C CA . ASP A 1 135 ? 1.267 0.785 -10.884 1.00 87.38 135 ASP A CA 1
ATOM 1012 C C . ASP A 1 135 ? 0.604 1.158 -9.550 1.00 87.38 135 ASP A C 1
ATOM 1014 O O . ASP A 1 135 ? 0.215 0.309 -8.741 1.00 87.38 135 ASP A O 1
ATOM 1018 N N . GLU A 1 136 ? 0.506 2.458 -9.288 1.00 92.75 136 GLU A N 1
ATOM 1019 C CA . GLU A 1 136 ? -0.107 2.976 -8.076 1.00 92.75 136 GLU A CA 1
ATOM 1020 C C . GLU A 1 136 ? -1.585 2.577 -7.958 1.00 92.75 136 GLU A C 1
ATOM 1022 O O . GLU A 1 136 ? -2.053 2.298 -6.852 1.00 92.75 136 GLU A O 1
ATOM 1027 N N . GLN A 1 137 ? -2.305 2.507 -9.084 1.00 90.62 137 GLN A N 1
ATOM 1028 C CA . GLN A 1 137 ? -3.705 2.092 -9.112 1.00 90.62 137 GLN A CA 1
ATOM 1029 C C . GLN A 1 137 ? -3.838 0.624 -8.702 1.00 90.62 137 GLN A C 1
ATOM 1031 O O . GLN A 1 137 ? -4.611 0.317 -7.796 1.00 90.62 137 GLN A O 1
ATOM 1036 N N . ALA A 1 138 ? -3.040 -0.266 -9.296 1.00 86.75 138 ALA A N 1
ATOM 1037 C CA . ALA A 1 138 ? -3.031 -1.687 -8.965 1.00 86.75 138 ALA A CA 1
ATOM 1038 C C . ALA A 1 138 ? -2.682 -1.931 -7.486 1.00 86.75 138 ALA A C 1
ATOM 1040 O O . ALA A 1 138 ? -3.352 -2.711 -6.813 1.00 86.75 138 ALA A O 1
ATOM 1041 N N . ALA A 1 139 ? -1.693 -1.212 -6.944 1.00 87.75 139 ALA A N 1
ATOM 1042 C CA . ALA A 1 139 ? -1.324 -1.318 -5.532 1.00 87.75 139 ALA A CA 1
ATOM 1043 C C . ALA A 1 139 ? -2.450 -0.880 -4.578 1.00 87.75 139 ALA A C 1
ATOM 1045 O O . ALA A 1 139 ? -2.641 -1.484 -3.517 1.00 87.75 139 ALA A O 1
ATOM 1046 N N . ALA A 1 140 ? -3.190 0.174 -4.933 1.00 88.00 140 ALA A N 1
ATOM 1047 C CA . ALA A 1 140 ? -4.337 0.629 -4.155 1.00 88.00 140 ALA A CA 1
ATOM 1048 C C . ALA A 1 140 ? -5.511 -0.357 -4.233 1.00 88.00 140 ALA A C 1
ATOM 1050 O O . ALA A 1 140 ? -6.106 -0.684 -3.204 1.00 88.00 140 ALA A O 1
ATOM 1051 N N . GLU A 1 141 ? -5.819 -0.850 -5.433 1.00 83.38 141 GLU A N 1
ATOM 1052 C CA . GLU A 1 141 ? -6.868 -1.845 -5.667 1.00 83.38 141 GLU A CA 1
ATOM 1053 C C . GLU A 1 141 ? -6.586 -3.147 -4.917 1.00 83.38 141 GLU A C 1
ATOM 1055 O O . GLU A 1 141 ? -7.485 -3.660 -4.251 1.00 83.38 141 GLU A O 1
ATOM 1060 N N . ASP A 1 142 ? -5.343 -3.633 -4.937 1.00 82.50 142 ASP A N 1
ATOM 1061 C CA . ASP A 1 142 ? -4.933 -4.828 -4.196 1.00 82.50 142 ASP A CA 1
ATOM 1062 C C . ASP A 1 142 ? -5.101 -4.642 -2.683 1.00 82.50 142 ASP A C 1
ATOM 1064 O O . ASP A 1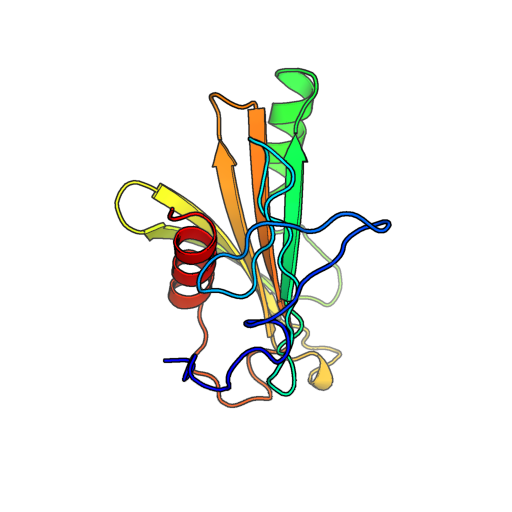 142 ? -5.620 -5.530 -2.005 1.00 82.50 142 ASP A O 1
ATOM 1068 N N . LEU A 1 143 ? -4.713 -3.483 -2.131 1.00 81.12 143 LEU A N 1
ATOM 1069 C CA . LEU A 1 143 ? -4.913 -3.205 -0.706 1.00 81.12 143 LEU A CA 1
ATOM 1070 C C . LEU A 1 143 ? -6.401 -3.220 -0.338 1.00 81.12 143 LEU A C 1
ATOM 1072 O O . LEU A 1 143 ? -6.771 -3.823 0.666 1.00 81.12 143 LEU A O 1
ATOM 1076 N N . VAL A 1 144 ? -7.256 -2.570 -1.130 1.00 80.81 144 VAL A N 1
ATOM 1077 C CA . VAL A 1 144 ? -8.700 -2.542 -0.857 1.00 80.81 144 VAL A CA 1
ATOM 1078 C C . VAL A 1 144 ? -9.322 -3.925 -1.029 1.00 80.81 144 VAL A C 1
ATOM 1080 O O . VAL A 1 144 ? -10.121 -4.334 -0.190 1.00 80.81 144 VAL A O 1
ATOM 1083 N N . ALA A 1 145 ? -8.926 -4.680 -2.053 1.00 76.69 145 ALA A N 1
ATOM 1084 C CA . ALA A 1 145 ? -9.396 -6.043 -2.271 1.00 76.69 145 ALA A CA 1
ATOM 1085 C C . ALA A 1 145 ? -9.019 -6.982 -1.113 1.00 76.69 145 ALA A C 1
ATOM 1087 O O . ALA A 1 145 ? -9.833 -7.809 -0.716 1.00 76.69 145 ALA A O 1
ATOM 1088 N N . LEU A 1 146 ? -7.826 -6.825 -0.523 1.00 71.94 146 LEU A N 1
ATOM 1089 C CA . LEU A 1 146 ? -7.398 -7.580 0.664 1.00 71.94 146 LEU A CA 1
ATOM 1090 C C . LEU A 1 146 ? -8.202 -7.245 1.930 1.00 71.94 146 LEU A C 1
ATOM 1092 O O . LEU A 1 146 ? -8.192 -8.026 2.883 1.00 71.94 146 LEU A O 1
ATOM 1096 N N . LEU A 1 147 ? -8.854 -6.082 1.961 1.00 71.19 147 LEU A N 1
ATOM 1097 C CA . LEU A 1 147 ? -9.667 -5.611 3.083 1.00 71.19 147 LEU A CA 1
ATOM 1098 C C . LEU A 1 147 ? -11.171 -5.834 2.874 1.00 71.19 147 LEU A C 1
ATOM 1100 O O . LEU A 1 147 ? -11.934 -5.694 3.829 1.00 71.19 147 LEU A O 1
ATOM 1104 N N . ALA A 1 148 ? -11.595 -6.169 1.655 1.00 65.62 148 ALA A N 1
ATOM 1105 C CA . ALA A 1 148 ? -12.980 -6.484 1.344 1.00 65.62 148 ALA A CA 1
ATOM 1106 C C . ALA A 1 148 ? -13.369 -7.859 1.927 1.00 65.62 148 ALA A C 1
ATOM 1108 O O . ALA A 1 148 ? -12.624 -8.829 1.793 1.00 65.62 148 ALA A O 1
ATOM 1109 N N . ASP A 1 149 ? -14.525 -7.912 2.598 1.00 52.09 149 ASP A N 1
ATOM 1110 C CA . ASP A 1 149 ? -15.122 -9.120 3.201 1.00 52.09 149 ASP A CA 1
ATOM 1111 C C . ASP A 1 149 ? -15.574 -10.162 2.157 1.00 52.09 149 ASP A C 1
ATOM 1113 O O . ASP A 1 149 ? -16.189 -9.766 1.136 1.00 52.09 149 ASP A O 1
#

pLDDT: mean 71.34, std 19.02, range [29.61, 96.75]

Foldseek 3Di:
DPPLPPDFPCQPFDDDPRDGFDADPNCWTDDPPDDTDRDGDDDVDLDKDKDKDAAPDPVSLVVVVVVLADDDDPQKDKDWDWDDDPPFTWIKIKIDRPPCCQFPIKIWIWGQDPVRSMIIIMIGTRCGVVPHPDDRHNRNNVSVVSVDD